Protein AF-A0A6A4QIE8-F1 (afdb_monomer)

pLDDT: mean 79.47, std 17.23, range [42.78, 95.06]

Organism: Lupinus albus (NCBI:txid3870)

Structure (mmCIF, N/CA/C/O backbone):
data_AF-A0A6A4QIE8-F1
#
_entry.id   AF-A0A6A4QIE8-F1
#
loop_
_atom_site.group_PDB
_atom_site.id
_atom_site.type_symbol
_atom_site.label_atom_id
_atom_site.label_alt_id
_atom_site.label_comp_id
_atom_site.label_asym_id
_atom_site.label_entity_id
_atom_site.label_seq_id
_atom_site.pdbx_PDB_ins_code
_atom_site.Cartn_x
_atom_site.Cartn_y
_atom_site.Cartn_z
_atom_site.occupancy
_atom_site.B_iso_or_equiv
_atom_site.auth_seq_id
_atom_site.auth_comp_id
_atom_site.auth_asym_id
_atom_site.auth_atom_id
_atom_site.pdbx_PDB_model_num
ATOM 1 N N . MET A 1 1 ? -3.035 -4.865 -10.192 1.00 70.69 1 MET A N 1
ATOM 2 C CA . MET A 1 1 ? -3.973 -3.728 -10.044 1.00 70.69 1 MET A CA 1
ATOM 3 C C . MET A 1 1 ? -3.382 -2.795 -9.010 1.00 70.69 1 MET A C 1
ATOM 5 O O . MET A 1 1 ? -2.835 -3.313 -8.050 1.00 70.69 1 MET A O 1
ATOM 9 N N . SER A 1 2 ? -3.482 -1.479 -9.199 1.00 86.56 2 SER A N 1
ATOM 10 C CA . SER A 1 2 ? -2.837 -0.496 -8.319 1.00 86.56 2 SER A CA 1
ATOM 11 C C . SER A 1 2 ? -3.854 0.517 -7.801 1.00 86.56 2 SER A C 1
ATOM 13 O O . SER A 1 2 ? -4.689 0.996 -8.568 1.00 86.56 2 SER A O 1
ATOM 15 N N . PHE A 1 3 ? -3.768 0.854 -6.516 1.00 90.81 3 PHE A N 1
ATOM 16 C CA . PHE A 1 3 ? -4.561 1.895 -5.867 1.00 90.81 3 PHE A CA 1
ATOM 17 C C . PHE A 1 3 ? -3.716 3.157 -5.742 1.00 90.81 3 PHE A C 1
ATOM 19 O O . PHE A 1 3 ? -2.632 3.114 -5.168 1.00 90.81 3 PHE A O 1
ATOM 26 N N . VAL A 1 4 ? -4.208 4.275 -6.275 1.00 92.50 4 VAL A N 1
ATOM 27 C CA . VAL A 1 4 ? -3.460 5.537 -6.317 1.00 92.50 4 VAL A CA 1
ATOM 28 C C . VAL A 1 4 ? -4.203 6.609 -5.536 1.00 92.50 4 VAL A C 1
ATOM 30 O O . VAL A 1 4 ? -5.400 6.806 -5.734 1.00 92.50 4 VAL A O 1
ATOM 33 N N . ASN A 1 5 ? -3.474 7.299 -4.664 1.00 93.50 5 ASN A N 1
ATOM 34 C CA . ASN A 1 5 ? -3.940 8.395 -3.821 1.00 93.50 5 ASN A CA 1
ATOM 35 C C . ASN A 1 5 ? -5.278 8.116 -3.097 1.00 93.50 5 ASN A C 1
ATOM 37 O O . ASN A 1 5 ? -6.224 8.906 -3.207 1.00 93.50 5 ASN A O 1
ATOM 41 N N . PRO A 1 6 ? -5.414 6.988 -2.371 1.00 90.94 6 PRO A N 1
ATOM 42 C CA . PRO A 1 6 ? -6.582 6.793 -1.527 1.00 90.94 6 PRO A CA 1
ATOM 43 C C . PRO A 1 6 ? -6.605 7.863 -0.429 1.00 90.94 6 PRO A C 1
ATOM 45 O O . PRO A 1 6 ? -5.594 8.1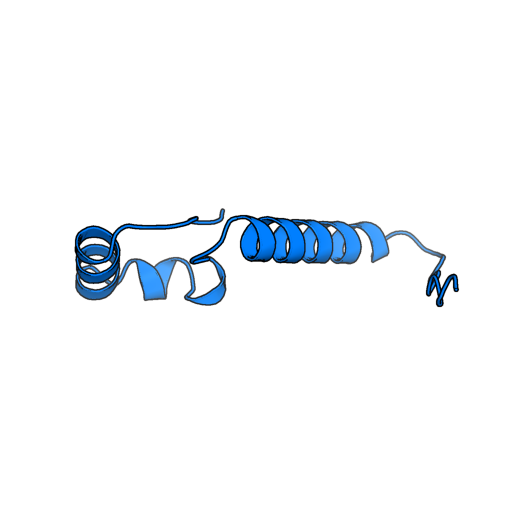32 0.220 1.00 90.94 6 PRO A O 1
ATOM 48 N N . LYS A 1 7 ? -7.778 8.458 -0.182 1.00 92.12 7 LYS A N 1
ATOM 49 C CA . LYS A 1 7 ? -7.970 9.317 0.996 1.00 92.12 7 LYS A CA 1
ATOM 50 C C . LYS A 1 7 ? -7.711 8.514 2.270 1.00 92.12 7 LYS A C 1
ATOM 52 O O . LYS A 1 7 ? -8.030 7.326 2.316 1.00 92.12 7 LYS A O 1
ATOM 57 N N . MET A 1 8 ? -7.217 9.182 3.312 1.00 90.38 8 MET A N 1
ATOM 58 C CA . MET A 1 8 ? -6.865 8.545 4.588 1.00 90.38 8 MET A CA 1
ATOM 59 C C . MET A 1 8 ? -8.012 7.692 5.155 1.00 90.38 8 MET A C 1
ATOM 61 O O . MET A 1 8 ? -7.820 6.516 5.439 1.00 90.38 8 MET A O 1
ATOM 65 N N . GLU A 1 9 ? -9.234 8.233 5.181 1.00 94.31 9 GLU A N 1
ATOM 66 C CA . GLU A 1 9 ? -10.434 7.531 5.669 1.00 94.31 9 GLU A CA 1
ATOM 67 C C . GLU A 1 9 ? -10.757 6.251 4.877 1.00 94.31 9 GLU A C 1
ATOM 69 O O . GLU A 1 9 ? -11.335 5.299 5.403 1.00 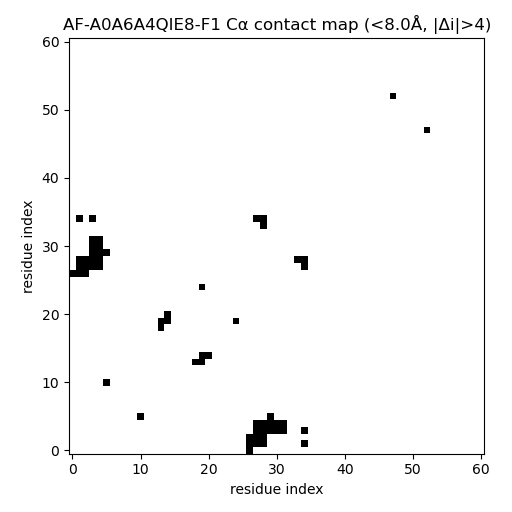94.31 9 GLU A O 1
ATOM 74 N N . VAL A 1 10 ? -10.410 6.222 3.587 1.00 92.81 10 VAL A N 1
ATOM 75 C CA . VAL A 1 10 ? -10.596 5.047 2.727 1.00 92.81 10 VAL A CA 1
ATOM 76 C C . VAL A 1 10 ? -9.496 4.032 3.007 1.00 92.81 10 VAL A C 1
ATOM 78 O O . VAL A 1 10 ? -9.792 2.853 3.176 1.00 92.81 10 VAL A O 1
ATOM 81 N N . LEU A 1 11 ? -8.244 4.481 3.105 1.00 91.25 11 LEU A N 1
ATOM 82 C CA . LEU A 1 11 ? -7.107 3.6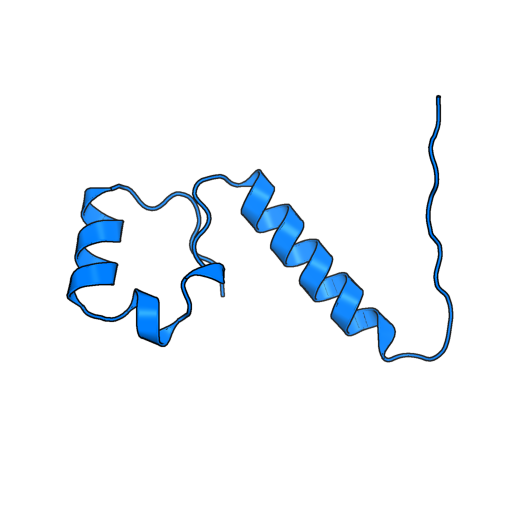12 3.394 1.00 91.25 11 LEU A CA 1
ATOM 83 C C . LEU A 1 11 ? -7.279 2.895 4.740 1.00 91.25 11 LEU A C 1
ATOM 85 O O . LEU A 1 11 ? -7.087 1.685 4.812 1.00 91.25 11 LEU A O 1
ATOM 89 N N . GLU A 1 12 ? -7.738 3.602 5.772 1.00 93.00 12 GLU A N 1
ATOM 90 C CA . GLU A 1 12 ? -8.054 3.018 7.081 1.00 93.00 12 GLU A CA 1
ATOM 91 C C . GLU A 1 12 ? -9.098 1.903 6.981 1.00 93.00 12 GLU A C 1
ATOM 93 O O . GLU A 1 12 ? -8.916 0.829 7.551 1.00 93.00 12 GLU A O 1
ATOM 98 N N . LYS A 1 13 ? -10.169 2.105 6.203 1.00 95.00 13 LYS A N 1
ATOM 99 C CA . LYS A 1 13 ? -11.191 1.069 5.985 1.00 95.00 13 LYS A CA 1
ATOM 100 C C . LYS A 1 13 ? -10.632 -0.151 5.255 1.00 95.00 13 LYS A C 1
ATOM 102 O O . LYS A 1 13 ? -10.990 -1.271 5.608 1.00 95.00 13 LYS A O 1
ATOM 107 N N . LEU A 1 14 ? -9.750 0.053 4.276 1.00 92.38 14 LEU A N 1
ATOM 108 C CA . LEU A 1 14 ? -9.106 -1.036 3.535 1.00 92.38 14 LEU A CA 1
ATOM 109 C C . LEU A 1 14 ? -8.137 -1.836 4.418 1.00 92.38 14 LEU A C 1
ATOM 111 O O . LEU A 1 14 ? -8.037 -3.055 4.270 1.00 92.38 14 LEU A O 1
ATOM 115 N N . ILE A 1 15 ? -7.449 -1.170 5.350 1.00 91.06 15 ILE A N 1
ATOM 116 C CA . ILE A 1 15 ? -6.606 -1.827 6.357 1.00 91.06 15 ILE A CA 1
ATOM 117 C C . ILE A 1 15 ? -7.487 -2.637 7.316 1.00 91.06 15 ILE A C 1
ATOM 119 O O . ILE A 1 15 ? -7.258 -3.830 7.504 1.00 91.06 15 ILE A O 1
ATOM 123 N N . LEU A 1 16 ? -8.534 -2.019 7.873 1.00 95.06 16 LEU A N 1
ATOM 124 C CA . LEU A 1 16 ? -9.451 -2.671 8.814 1.00 95.06 16 LEU A CA 1
ATOM 125 C C . LEU A 1 16 ? -10.157 -3.889 8.205 1.00 95.06 16 LEU A C 1
ATOM 127 O O . LEU A 1 16 ? -10.395 -4.872 8.904 1.00 95.06 16 LEU A O 1
ATOM 131 N N . SER A 1 17 ? -10.470 -3.860 6.908 1.00 94.62 17 SER A N 1
ATOM 132 C CA . SER A 1 17 ? -11.120 -4.981 6.226 1.00 94.62 17 SER A CA 1
ATOM 133 C C . SER A 1 17 ? -10.151 -6.075 5.749 1.00 94.62 17 SER A C 1
ATOM 135 O O . SER A 1 17 ? -10.573 -6.932 4.977 1.00 94.62 17 SER A O 1
ATOM 137 N N . ASN A 1 18 ? -8.867 -6.044 6.142 1.00 91.75 18 ASN A N 1
ATOM 138 C CA . ASN A 1 18 ? -7.807 -6.944 5.646 1.00 91.75 18 ASN A CA 1
ATOM 139 C C . ASN A 1 18 ? -7.615 -6.923 4.114 1.00 91.75 18 ASN A C 1
ATOM 141 O O . ASN A 1 18 ? -6.965 -7.796 3.540 1.00 91.75 18 ASN A O 1
ATOM 145 N N . PHE A 1 19 ? -8.146 -5.913 3.424 1.00 90.94 19 PHE A N 1
ATOM 146 C CA . PHE A 1 19 ? -8.048 -5.825 1.969 1.00 90.94 19 PHE A CA 1
ATOM 147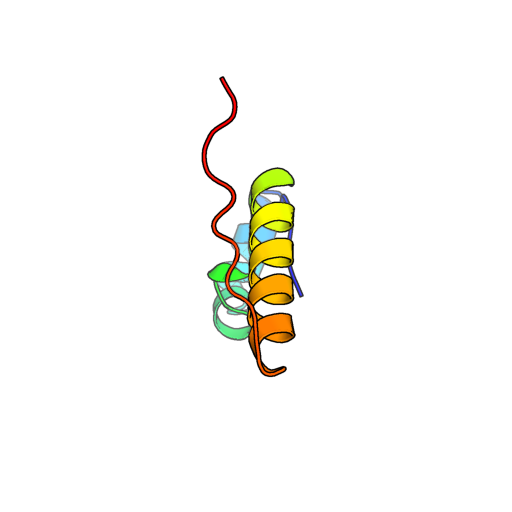 C C . PHE A 1 19 ? -6.625 -5.478 1.523 1.00 90.94 19 PHE A C 1
ATOM 149 O O . PHE A 1 19 ? -6.152 -5.966 0.499 1.00 90.94 19 PHE A O 1
ATOM 156 N N . VAL A 1 20 ? -5.919 -4.679 2.326 1.00 89.56 20 VAL A N 1
ATOM 157 C CA . VAL A 1 20 ? -4.508 -4.348 2.091 1.00 89.56 20 VAL A CA 1
ATOM 158 C C . VAL A 1 20 ? -3.616 -5.591 2.163 1.00 89.56 20 VAL A C 1
ATOM 160 O O . VAL A 1 20 ? -2.732 -5.738 1.325 1.00 89.56 20 VAL A O 1
ATOM 163 N N . ASP A 1 21 ? -3.866 -6.508 3.099 1.00 89.62 21 ASP A N 1
ATOM 164 C CA . ASP A 1 21 ? -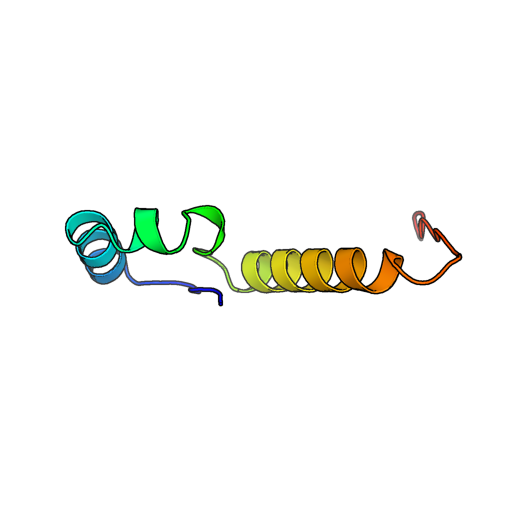3.123 -7.773 3.192 1.00 89.62 21 ASP A CA 1
ATOM 165 C C . ASP A 1 21 ? -3.501 -8.761 2.075 1.00 89.62 21 ASP A C 1
ATOM 167 O O . ASP A 1 21 ? -2.649 -9.514 1.613 1.00 89.62 21 ASP A O 1
ATOM 171 N N . MET A 1 22 ? -4.741 -8.720 1.573 1.00 90.56 22 MET A N 1
ATOM 172 C CA . MET A 1 22 ? -5.171 -9.538 0.431 1.00 90.56 22 MET A CA 1
ATOM 173 C C . MET A 1 22 ? -4.536 -9.097 -0.899 1.00 90.56 22 MET A C 1
ATOM 175 O O . MET A 1 22 ? -4.174 -9.940 -1.718 1.00 90.56 22 MET A O 1
ATOM 179 N N . ILE A 1 23 ? -4.448 -7.787 -1.145 1.00 89.44 23 ILE A N 1
ATOM 180 C CA . ILE A 1 23 ? -3.933 -7.225 -2.406 1.00 89.44 23 ILE A CA 1
ATOM 181 C C . ILE A 1 23 ? -2.410 -7.023 -2.373 1.00 89.44 23 ILE A C 1
ATOM 183 O O . ILE A 1 23 ? -1.766 -7.056 -3.423 1.00 89.44 23 ILE A O 1
ATOM 187 N N . GLY A 1 24 ? -1.840 -6.815 -1.188 1.00 88.81 24 GLY A N 1
ATOM 188 C CA . GLY A 1 24 ? -0.439 -6.457 -0.997 1.00 88.81 24 GLY A CA 1
ATOM 189 C C . GLY A 1 24 ? -0.255 -4.952 -0.803 1.00 88.81 24 GLY A C 1
ATOM 190 O O . GLY A 1 24 ? -0.811 -4.122 -1.534 1.00 88.81 24 GLY A O 1
ATOM 191 N N . LYS A 1 25 ? 0.557 -4.592 0.194 1.00 87.12 25 LYS A N 1
ATOM 192 C CA . LYS A 1 25 ? 0.881 -3.198 0.546 1.00 87.12 25 LYS A CA 1
ATOM 193 C C . LYS A 1 25 ? 1.611 -2.484 -0.591 1.00 87.12 25 LYS A C 1
ATOM 195 O O . LYS A 1 25 ? 1.460 -1.278 -0.744 1.00 87.12 25 LYS A O 1
ATOM 200 N N . GLU A 1 26 ? 2.336 -3.227 -1.422 1.00 87.00 26 GLU A N 1
ATOM 201 C CA . GLU A 1 26 ? 3.056 -2.715 -2.591 1.00 87.00 26 GLU A CA 1
ATOM 202 C C . GLU A 1 26 ? 2.150 -2.236 -3.735 1.00 87.00 26 GLU A C 1
ATOM 204 O O . GLU A 1 26 ? 2.628 -1.569 -4.647 1.00 87.00 26 GLU A O 1
ATOM 209 N N . SER A 1 27 ? 0.850 -2.548 -3.705 1.00 88.81 27 SER A N 1
ATOM 210 C CA . SER A 1 27 ? -0.108 -2.064 -4.710 1.00 88.81 27 SER A CA 1
ATOM 211 C C . SER A 1 27 ? -0.731 -0.709 -4.360 1.00 88.81 27 SER A C 1
ATOM 213 O O . SER A 1 27 ? -1.529 -0.196 -5.149 1.00 88.81 27 SER A O 1
ATOM 215 N N . PHE A 1 28 ? -0.403 -0.126 -3.203 1.00 90.50 28 PHE A N 1
ATOM 216 C CA . PHE A 1 28 ? -0.932 1.161 -2.753 1.00 90.50 28 PHE A CA 1
ATOM 217 C C . PHE A 1 28 ? 0.114 2.263 -2.908 1.00 90.50 28 PHE A C 1
ATOM 219 O O . PHE A 1 28 ? 1.168 2.236 -2.280 1.00 90.50 28 PHE A O 1
ATOM 226 N N . PHE A 1 29 ? -0.214 3.270 -3.710 1.00 92.44 29 PHE A N 1
ATOM 227 C CA . PHE A 1 29 ? 0.658 4.395 -4.021 1.00 92.44 29 PHE A CA 1
ATOM 228 C C . PHE A 1 29 ? -0.010 5.692 -3.574 1.00 92.44 29 PHE A C 1
ATOM 230 O O . PHE A 1 29 ? -1.169 5.945 -3.901 1.00 92.44 29 PHE A O 1
ATOM 237 N N . LEU A 1 30 ? 0.706 6.536 -2.833 1.00 89.62 30 LEU A N 1
ATOM 238 C CA . LEU A 1 30 ? 0.186 7.840 -2.396 1.00 89.62 30 LEU A CA 1
ATOM 239 C C . LEU A 1 30 ? 0.290 8.898 -3.498 1.00 89.62 30 LEU A C 1
ATOM 241 O O . LEU A 1 30 ? -0.479 9.855 -3.514 1.00 89.62 30 LEU A O 1
ATOM 245 N N . THR A 1 31 ? 1.208 8.705 -4.444 1.00 89.56 31 THR A N 1
ATOM 246 C CA . THR A 1 31 ? 1.424 9.609 -5.571 1.00 89.56 31 THR A CA 1
ATOM 247 C C . THR A 1 31 ? 1.201 8.888 -6.897 1.00 89.56 31 THR A C 1
ATOM 249 O O .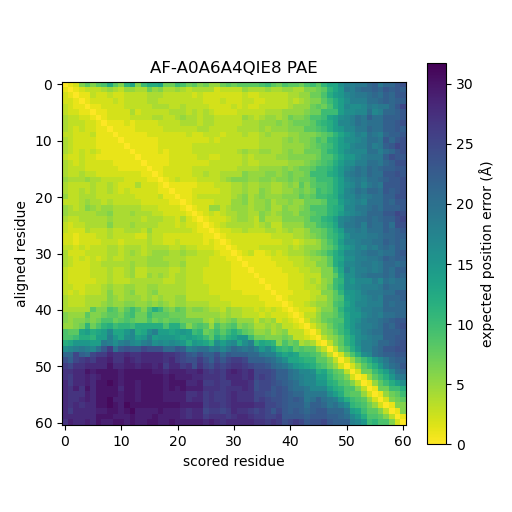 THR A 1 31 ? 1.385 7.674 -7.014 1.00 89.56 31 THR A O 1
ATOM 252 N N . LEU A 1 32 ? 0.786 9.646 -7.916 1.00 90.56 32 LEU A N 1
ATOM 253 C CA . LEU A 1 32 ? 0.637 9.118 -9.273 1.00 90.56 32 LEU A CA 1
ATOM 254 C C . LEU A 1 32 ? 1.989 8.702 -9.867 1.00 90.56 32 LEU A C 1
ATOM 256 O O . LEU A 1 32 ? 2.064 7.698 -10.568 1.00 90.56 32 LEU A O 1
ATOM 260 N N . ASP A 1 33 ? 3.042 9.461 -9.570 1.00 92.12 33 ASP A N 1
ATOM 261 C CA . ASP A 1 33 ? 4.388 9.221 -10.091 1.00 92.12 33 ASP A CA 1
ATOM 262 C C . ASP A 1 33 ? 4.940 7.862 -9.634 1.00 92.12 33 ASP A C 1
ATOM 264 O O . ASP A 1 33 ? 5.407 7.075 -10.461 1.00 92.12 33 ASP A O 1
ATOM 268 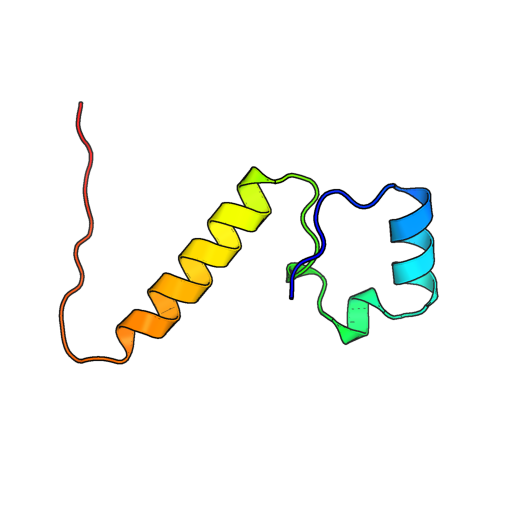N N . ASP A 1 34 ? 4.774 7.523 -8.351 1.00 90.38 34 ASP A N 1
ATOM 269 C CA . ASP A 1 34 ? 5.192 6.220 -7.821 1.00 90.38 34 ASP A CA 1
ATOM 270 C C . ASP A 1 34 ? 4.434 5.064 -8.486 1.00 90.38 34 ASP A C 1
ATOM 272 O O . ASP A 1 34 ? 5.032 4.050 -8.852 1.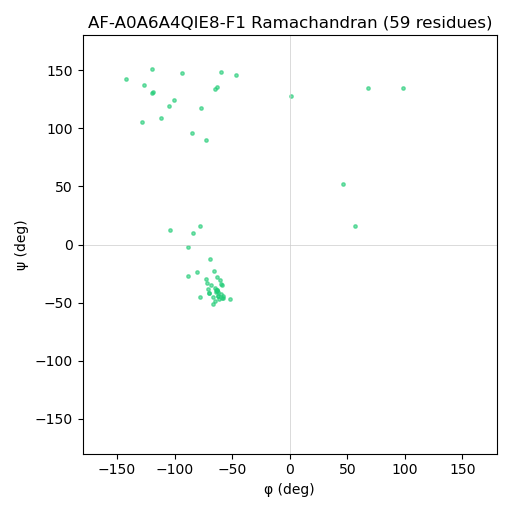00 90.38 34 ASP A O 1
ATOM 276 N N . ALA A 1 35 ? 3.127 5.230 -8.713 1.00 91.56 35 ALA A N 1
ATOM 277 C CA . ALA A 1 35 ? 2.314 4.223 -9.390 1.00 91.56 35 ALA A CA 1
ATOM 278 C C . ALA A 1 35 ? 2.768 4.001 -10.842 1.00 91.56 35 ALA A C 1
ATOM 280 O O . ALA A 1 35 ? 2.837 2.864 -11.318 1.00 91.56 35 ALA A O 1
ATOM 281 N N . VAL A 1 36 ? 3.101 5.085 -11.548 1.00 92.25 36 VAL A N 1
ATOM 282 C CA . VAL A 1 36 ? 3.596 5.045 -12.928 1.00 92.25 36 VAL A CA 1
ATOM 283 C C . VAL A 1 36 ? 4.965 4.368 -12.992 1.00 92.25 36 VAL A C 1
ATOM 285 O O . VAL A 1 36 ? 5.164 3.493 -13.835 1.00 92.25 36 VAL A O 1
ATOM 288 N N . LYS A 1 37 ? 5.889 4.704 -12.086 1.00 90.38 37 LYS A N 1
ATOM 289 C CA . LYS A 1 37 ? 7.210 4.062 -11.996 1.00 90.38 37 LYS A CA 1
ATOM 290 C C . LYS A 1 37 ? 7.105 2.568 -11.700 1.00 90.38 37 LYS A C 1
ATOM 292 O O . LYS A 1 37 ? 7.729 1.768 -12.396 1.00 90.38 37 LYS A O 1
ATOM 297 N N . ALA A 1 38 ? 6.281 2.174 -10.729 1.00 88.75 38 ALA A N 1
ATOM 298 C CA . ALA A 1 38 ? 6.072 0.767 -10.386 1.00 88.75 38 ALA A CA 1
ATOM 299 C C . ALA A 1 38 ? 5.446 -0.030 -11.544 1.00 88.75 38 ALA A C 1
ATOM 301 O O . ALA A 1 38 ? 5.843 -1.170 -11.811 1.00 88.75 38 ALA A O 1
ATOM 302 N N . SER A 1 39 ? 4.505 0.581 -12.271 1.00 87.56 39 SER A N 1
ATOM 303 C CA . SER A 1 39 ? 3.892 -0.016 -13.460 1.0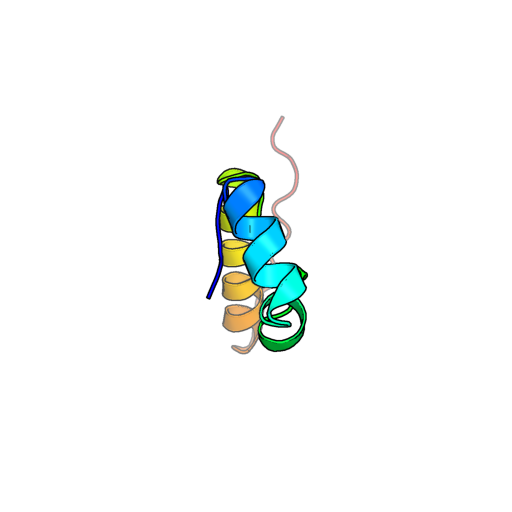0 87.56 39 SER A CA 1
ATOM 304 C C . SER A 1 39 ? 4.911 -0.202 -14.589 1.00 87.56 39 SER A C 1
ATOM 306 O O . SER A 1 39 ? 5.053 -1.306 -15.112 1.00 87.56 39 SER A O 1
ATOM 308 N N . GLN A 1 40 ? 5.695 0.834 -14.909 1.00 88.69 40 GLN A N 1
ATOM 309 C CA . GLN A 1 40 ? 6.760 0.751 -15.914 1.00 88.69 40 GLN A CA 1
ATOM 310 C C . GLN A 1 40 ? 7.802 -0.308 -15.556 1.00 88.69 40 GLN A C 1
ATOM 312 O O . GLN A 1 40 ? 8.136 -1.139 -16.394 1.00 88.69 40 GLN A O 1
ATOM 317 N N . TYR A 1 41 ? 8.253 -0.344 -14.301 1.00 85.44 41 TYR A N 1
ATOM 318 C CA . TYR A 1 41 ? 9.189 -1.361 -13.826 1.00 85.44 41 TYR A CA 1
ATOM 319 C C . TYR A 1 41 ? 8.637 -2.780 -14.011 1.00 85.44 41 TYR A C 1
ATOM 321 O O . TYR A 1 41 ? 9.321 -3.659 -14.538 1.00 85.44 41 TYR A O 1
ATOM 329 N N . SER A 1 42 ? 7.375 -2.998 -13.633 1.00 81.75 42 SER A N 1
ATOM 330 C CA . SER A 1 42 ? 6.710 -4.297 -13.776 1.00 81.75 42 SER A CA 1
ATOM 331 C C . SER A 1 42 ? 6.579 -4.720 -15.243 1.00 81.75 42 SER A C 1
ATOM 333 O O . SER A 1 42 ? 6.783 -5.889 -15.571 1.00 81.75 42 SER A O 1
ATOM 335 N N . LEU A 1 43 ? 6.289 -3.773 -16.140 1.00 82.38 43 LEU A N 1
ATOM 336 C CA . LEU A 1 43 ? 6.199 -4.012 -17.583 1.00 82.38 43 LEU A CA 1
ATOM 337 C C . LEU A 1 43 ? 7.569 -4.292 -18.216 1.00 82.38 43 LEU A C 1
ATOM 339 O O . LEU A 1 43 ? 7.685 -5.206 -19.034 1.00 82.38 43 LEU A O 1
ATOM 343 N N . CYS A 1 44 ? 8.608 -3.552 -17.825 1.00 79.25 44 CYS A N 1
ATOM 344 C CA . CYS A 1 44 ? 9.979 -3.788 -18.277 1.00 79.25 44 CYS A CA 1
ATOM 345 C C . CYS A 1 44 ? 10.472 -5.169 -17.832 1.00 79.25 44 CYS A C 1
ATOM 347 O O . CYS A 1 44 ? 10.975 -5.927 -18.655 1.00 79.25 44 CYS A O 1
ATOM 349 N N . LYS A 1 45 ? 10.224 -5.551 -16.571 1.00 73.56 45 LYS A N 1
ATOM 350 C CA . LYS A 1 45 ? 10.552 -6.885 -16.046 1.00 73.56 45 LYS A CA 1
ATOM 351 C C . LYS A 1 45 ? 9.857 -8.012 -16.821 1.00 73.56 45 LYS A C 1
ATOM 353 O O . LYS A 1 45 ? 10.434 -9.081 -16.997 1.00 73.56 45 LYS A O 1
ATOM 358 N N . LEU A 1 46 ? 8.630 -7.786 -17.293 1.00 65.31 46 LEU A N 1
ATOM 359 C CA . LEU A 1 46 ? 7.897 -8.765 -18.098 1.00 65.31 46 LEU A CA 1
ATOM 360 C C . LEU A 1 46 ? 8.493 -8.917 -19.508 1.00 65.31 46 LEU A C 1
ATOM 362 O O . LEU A 1 46 ? 8.581 -10.037 -20.013 1.00 65.31 46 LEU A O 1
ATOM 366 N N . LYS A 1 47 ? 8.941 -7.812 -20.119 1.00 61.81 47 LYS A N 1
ATOM 367 C CA . LYS A 1 47 ? 9.581 -7.796 -21.445 1.00 61.81 47 LYS A CA 1
ATOM 368 C C . LYS A 1 47 ? 10.937 -8.511 -21.489 1.00 61.81 47 LYS A C 1
ATOM 370 O O . LYS A 1 47 ? 11.310 -8.996 -22.549 1.00 61.81 47 LYS A O 1
ATOM 375 N N . THR A 1 48 ? 11.623 -8.663 -20.358 1.00 57.44 48 THR A N 1
ATOM 376 C CA . THR A 1 48 ? 12.925 -9.355 -20.252 1.00 57.44 48 THR A CA 1
ATOM 377 C C . THR A 1 48 ? 12.828 -10.897 -20.251 1.00 57.44 48 THR A C 1
ATOM 379 O O . THR A 1 48 ? 13.786 -11.573 -19.900 1.00 57.44 48 THR A O 1
ATOM 382 N N . ASN A 1 49 ? 11.694 -11.489 -20.657 1.00 50.72 49 ASN A N 1
ATOM 383 C CA . ASN A 1 49 ? 11.577 -12.938 -20.926 1.00 50.72 49 ASN A CA 1
ATOM 384 C C . ASN A 1 49 ? 11.551 -13.280 -22.433 1.00 50.72 49 ASN A C 1
ATOM 386 O O . ASN A 1 49 ? 11.229 -14.407 -22.803 1.00 50.72 49 ASN A O 1
ATOM 390 N N . GLY A 1 50 ? 11.883 -12.324 -23.306 1.00 55.72 50 GLY A N 1
ATOM 391 C CA . GLY A 1 50 ? 12.466 -12.613 -24.621 1.00 55.72 50 GLY A CA 1
ATOM 392 C C . GLY A 1 50 ? 13.998 -12.569 -24.515 1.00 55.72 50 GLY A C 1
ATOM 393 O O . GLY A 1 50 ? 14.502 -11.828 -23.668 1.00 55.72 50 GLY A O 1
ATOM 394 N N . PRO A 1 51 ? 14.752 -13.368 -25.291 1.00 51.06 51 PRO A N 1
ATOM 395 C CA . PRO A 1 51 ? 16.209 -13.294 -25.257 1.00 51.06 51 PRO A CA 1
ATOM 396 C C . PRO A 1 51 ? 16.669 -11.919 -25.769 1.00 51.06 51 PRO A C 1
ATOM 398 O O . PRO A 1 51 ? 16.207 -11.509 -26.828 1.00 51.06 51 PRO A O 1
ATOM 401 N N . GLU A 1 52 ? 17.601 -11.283 -25.040 1.00 52.03 52 GLU A N 1
ATOM 402 C CA . GLU A 1 52 ? 18.353 -10.064 -25.431 1.00 52.03 52 GLU A CA 1
ATOM 403 C C . GLU A 1 52 ? 17.504 -8.768 -25.535 1.00 52.03 52 GLU A C 1
ATOM 405 O O . GLU A 1 52 ? 16.388 -8.774 -26.028 1.00 52.03 52 GLU A O 1
ATOM 410 N N . GLU A 1 53 ? 17.868 -7.582 -25.040 1.00 42.78 53 GLU A N 1
ATOM 411 C CA . GLU A 1 53 ? 19.136 -6.972 -24.639 1.00 42.78 53 GLU A CA 1
ATOM 412 C C . GLU A 1 53 ? 18.914 -6.103 -23.386 1.00 42.78 53 GLU A C 1
ATOM 414 O O . GLU A 1 53 ? 17.903 -5.410 -23.239 1.00 42.78 53 GLU A O 1
ATOM 419 N N . ALA A 1 54 ? 19.890 -6.111 -22.479 1.00 51.75 54 ALA A N 1
ATOM 420 C CA . ALA A 1 54 ? 20.009 -5.105 -21.439 1.00 51.75 54 ALA A CA 1
ATOM 421 C C . ALA A 1 54 ? 20.578 -3.822 -22.056 1.00 51.75 54 ALA A C 1
ATOM 423 O O . ALA A 1 54 ? 21.723 -3.815 -22.500 1.00 51.75 54 ALA A O 1
ATOM 424 N N . ILE A 1 55 ? 19.813 -2.733 -22.023 1.00 50.84 55 ILE A N 1
ATOM 425 C CA . ILE A 1 55 ? 20.345 -1.389 -22.263 1.00 50.84 55 ILE A CA 1
ATOM 426 C C . ILE A 1 55 ? 20.271 -0.629 -20.933 1.00 50.84 55 ILE A C 1
ATOM 428 O O . ILE A 1 55 ? 19.172 -0.314 -20.472 1.00 50.84 55 ILE A O 1
ATOM 432 N N . PRO A 1 56 ? 21.404 -0.353 -20.261 1.00 53.53 56 PRO A N 1
ATOM 433 C CA . PRO A 1 56 ? 21.456 0.653 -19.220 1.00 53.53 56 PRO A CA 1
ATOM 434 C C . PRO A 1 56 ? 21.680 2.002 -19.907 1.00 53.53 56 PRO A C 1
ATOM 436 O O . PRO A 1 56 ? 22.814 2.371 -20.218 1.00 53.53 56 PRO A O 1
ATOM 439 N N . GLU A 1 57 ? 20.611 2.750 -20.169 1.00 47.72 57 GLU A N 1
ATOM 440 C CA . GLU A 1 57 ? 20.744 4.137 -20.620 1.00 47.72 57 GLU A CA 1
ATOM 441 C C . GLU A 1 57 ? 21.198 5.022 -19.453 1.00 47.72 57 GLU A C 1
ATOM 443 O O . GLU A 1 57 ? 20.444 5.533 -18.628 1.00 47.72 57 GLU A O 1
ATOM 448 N N . THR A 1 58 ? 22.524 5.078 -19.395 1.00 48.44 58 THR A N 1
ATOM 449 C CA . THR A 1 58 ? 23.398 6.052 -18.759 1.00 48.44 58 THR A CA 1
ATOM 450 C C . THR A 1 58 ? 22.972 7.487 -19.071 1.00 48.44 58 THR A C 1
ATOM 452 O O . THR A 1 58 ? 22.532 7.790 -20.176 1.00 48.44 58 THR A O 1
ATOM 455 N N . SER A 1 59 ? 23.181 8.351 -18.074 1.00 45.62 59 SER A N 1
ATOM 456 C CA . SER A 1 59 ? 23.400 9.799 -18.130 1.00 45.62 59 SER A CA 1
ATOM 457 C C . SER A 1 59 ? 23.374 10.465 -19.507 1.00 45.62 59 SER A C 1
ATOM 459 O O . SER A 1 59 ? 24.221 10.184 -20.353 1.00 45.62 59 SER A O 1
ATOM 461 N N . VAL A 1 60 ? 22.560 11.514 -19.633 1.00 48.44 60 VAL A N 1
ATOM 462 C CA . VAL A 1 60 ? 22.886 12.641 -20.512 1.00 48.44 60 VAL A CA 1
ATOM 463 C C . VAL A 1 60 ? 22.752 13.936 -19.709 1.00 48.44 60 VAL A C 1
ATOM 465 O O . VAL A 1 60 ? 21.649 14.328 -19.345 1.00 48.44 60 VAL A O 1
ATOM 468 N N . VAL A 1 61 ? 23.942 14.457 -19.378 1.00 46.84 61 VAL A N 1
ATOM 469 C CA . VAL A 1 61 ? 24.407 15.854 -19.222 1.00 46.84 61 VAL A CA 1
ATOM 470 C C . VAL A 1 61 ? 23.384 16.921 -18.840 1.00 46.84 61 VAL A C 1
ATOM 472 O O . VAL A 1 61 ? 22.503 17.229 -19.669 1.00 46.84 61 VAL A O 1
#

Foldseek 3Di:
DAAEQDDPVRVVVCVVVCVCVVVDVQRYYNHPVSNVVVVVVVVVVVVPVPDDDDDPPDDDD

Solvent-accessible surface area (backbone atoms only — not comparable to full-atom values): 3880 Å² total; per-residue (Å²): 130,74,48,64,51,69,52,68,77,54,49,52,50,35,52,75,66,48,46,38,75,74,71,38,69,88,31,59,26,78,40,69,66,60,46,50,50,54,49,50,52,54,52,52,62,59,60,65,77,50,87,83,80,90,78,83,87,68,86,82,134

Sequence (61 aa):
MSFVNPKMEVLEKLILSNFVDMIGKESFFLTLDDAVKASQYSLCKLKTNGPEEAIPETSVV

Mean predicted aligned error: 10.62 Å

Nearest PDB structures (foldseek):
  7lhv-assembly1_B  TM=9.640E-01  e=3.771E-01  Arabidopsis thaliana
  4dgh-assembly1_A  TM=8.854E-01  e=7.014E-01  Vibrio cholerae
  3oir-assembly1_A  TM=7.769E-01  e=4.040E-01  Wolinella succinogenes
  3me1-assembly1_C  TM=2.813E-01  e=9.637E+00  Nitratidesulfovibrio vulgaris str. Hildenborough

InterPro domains:
  IPR036513 STAS domain superfamily [G3DSA:3.30.750.24] (1-42)

Radius of gyration: 16.01 Å; Cα contacts (8 Å, |Δi|>4): 30; chains: 1; bounding box: 36×29×34 Å

Secondary structure (DSSP, 8-state):
--EES--HHHHHHHHHTTHHHHH-GGGEESSHHHHHHHHHHHHHHHHTTSS----------